Protein AF-A0A453AQN4-F1 (afdb_monomer)

Structure (mmCIF, N/CA/C/O backbone):
data_AF-A0A453AQN4-F1
#
_entry.id   AF-A0A453AQN4-F1
#
loop_
_atom_site.group_PDB
_atom_site.id
_atom_site.type_symbol
_atom_site.label_atom_id
_atom_site.label_alt_id
_atom_site.label_comp_id
_atom_site.label_asym_id
_atom_site.label_entity_id
_atom_site.label_seq_id
_atom_site.pdbx_PDB_ins_code
_atom_site.Cartn_x
_atom_site.Cartn_y
_atom_site.Cartn_z
_atom_site.occupancy
_atom_site.B_iso_or_equiv
_atom_site.auth_seq_id
_atom_site.auth_comp_id
_atom_site.auth_asym_id
_atom_site.auth_atom_id
_atom_site.pdbx_PDB_model_num
ATOM 1 N N . PRO A 1 1 ? -4.950 -13.328 13.034 1.00 40.91 1 PRO A N 1
ATOM 2 C CA . PRO A 1 1 ? -4.575 -12.695 11.749 1.00 40.91 1 PRO A CA 1
ATOM 3 C C . PRO A 1 1 ? -4.312 -11.203 11.972 1.00 40.91 1 PRO A C 1
ATOM 5 O O . PRO A 1 1 ? -5.231 -10.415 12.138 1.00 40.91 1 PRO A O 1
ATOM 8 N N . GLY A 1 2 ? -3.045 -10.850 12.122 1.00 50.06 2 GLY A N 1
ATOM 9 C CA . GLY A 1 2 ? -2.597 -9.492 12.405 1.00 50.06 2 GLY A CA 1
ATOM 10 C C . GLY A 1 2 ? -1.096 -9.418 12.178 1.00 50.06 2 GLY A C 1
ATOM 11 O O . GLY A 1 2 ? -0.461 -10.453 11.948 1.00 50.06 2 GLY A O 1
ATOM 12 N N . PHE A 1 3 ? -0.535 -8.212 12.242 1.00 51.56 3 PHE A N 1
ATOM 13 C CA . PHE A 1 3 ? 0.909 -7.977 12.237 1.00 51.56 3 PHE A CA 1
ATOM 14 C C . PHE A 1 3 ? 1.574 -8.703 13.419 1.00 51.56 3 PHE A C 1
ATOM 16 O O . PHE A 1 3 ? 1.846 -8.117 14.464 1.00 51.56 3 PHE A O 1
ATOM 23 N N . HIS A 1 4 ? 1.843 -10.000 13.282 1.00 53.31 4 HIS A N 1
ATOM 24 C CA . HIS A 1 4 ? 2.679 -10.726 14.224 1.00 53.31 4 HIS A CA 1
ATOM 25 C C . HIS A 1 4 ? 4.127 -10.330 13.957 1.00 53.31 4 HIS A C 1
ATOM 27 O O . HIS A 1 4 ? 4.817 -10.912 13.122 1.00 53.31 4 HIS A O 1
ATOM 33 N N . ILE A 1 5 ? 4.568 -9.302 14.679 1.00 52.00 5 ILE A N 1
ATOM 34 C CA . ILE A 1 5 ? 5.948 -8.828 14.689 1.00 52.00 5 ILE A CA 1
ATOM 35 C C . ILE A 1 5 ? 6.773 -9.870 15.451 1.00 52.00 5 ILE A C 1
ATOM 37 O O . ILE A 1 5 ? 6.971 -9.780 16.663 1.00 52.00 5 ILE A O 1
ATOM 41 N N . LYS A 1 6 ? 7.242 -10.906 14.751 1.00 44.75 6 LYS A N 1
ATOM 42 C CA . LYS A 1 6 ? 8.371 -11.691 15.252 1.00 44.75 6 LYS A CA 1
ATOM 43 C C . LYS A 1 6 ? 9.592 -10.776 15.195 1.00 44.75 6 LYS A C 1
ATOM 45 O O . LYS A 1 6 ? 9.853 -10.170 14.164 1.00 44.75 6 LYS A O 1
ATOM 50 N N . ARG A 1 7 ? 10.291 -10.648 16.327 1.00 46.72 7 ARG A N 1
ATOM 51 C CA . ARG A 1 7 ? 11.553 -9.910 16.507 1.00 46.72 7 ARG A CA 1
ATOM 52 C C . ARG A 1 7 ? 12.621 -10.379 15.503 1.00 46.72 7 ARG A C 1
ATOM 54 O O . ARG A 1 7 ? 13.488 -11.165 15.855 1.00 46.72 7 ARG A O 1
ATOM 61 N N . GLN A 1 8 ? 12.540 -9.900 14.270 1.00 46.16 8 GLN A N 1
ATOM 62 C CA . GLN A 1 8 ? 13.630 -9.755 13.311 1.00 46.16 8 GLN A CA 1
ATOM 63 C C . GLN A 1 8 ? 13.279 -8.528 12.465 1.00 46.16 8 GLN A C 1
ATOM 65 O O . GLN A 1 8 ? 12.541 -8.618 11.495 1.00 46.16 8 GLN A O 1
ATOM 70 N N . GLU A 1 9 ? 13.691 -7.363 12.963 1.00 50.56 9 GLU A N 1
ATOM 71 C CA . GLU A 1 9 ? 13.955 -6.110 12.236 1.00 50.56 9 GLU A CA 1
ATOM 72 C C . GLU A 1 9 ? 13.117 -5.741 10.993 1.00 50.56 9 GLU A C 1
ATOM 74 O O . GLU A 1 9 ? 13.621 -5.152 10.042 1.00 50.56 9 GLU A O 1
ATOM 79 N N . THR A 1 10 ? 11.807 -5.975 10.985 1.00 52.47 10 THR A N 1
ATOM 80 C CA . THR A 1 10 ? 10.937 -5.344 9.985 1.00 52.47 10 THR A CA 1
ATOM 81 C C . THR A 1 10 ? 10.626 -3.918 10.425 1.00 52.47 10 THR A C 1
ATOM 83 O O . THR A 1 10 ? 9.691 -3.684 11.194 1.00 52.47 10 THR A O 1
ATOM 86 N N . LEU A 1 11 ? 11.411 -2.951 9.952 1.00 61.03 11 LEU A N 1
ATOM 87 C CA . LEU A 1 11 ? 11.109 -1.522 10.083 1.00 61.03 11 LEU A CA 1
ATOM 88 C C . LEU A 1 11 ? 9.833 -1.206 9.280 1.00 61.03 11 LEU A C 1
ATOM 90 O O . LEU A 1 11 ? 9.686 -1.668 8.148 1.00 61.03 11 LEU A O 1
ATOM 94 N N . VAL A 1 12 ? 8.868 -0.472 9.858 1.00 60.66 12 VAL A N 1
ATOM 95 C CA . VAL A 1 12 ? 7.832 0.175 9.025 1.00 60.66 12 VAL A CA 1
ATOM 96 C C . VAL A 1 12 ? 8.633 1.209 8.273 1.00 60.66 12 VAL A C 1
ATOM 98 O O . VAL A 1 12 ? 9.262 2.046 8.917 1.00 60.66 12 VAL A O 1
ATOM 101 N N . ARG A 1 13 ? 8.680 1.124 6.951 1.00 72.00 13 ARG A N 1
ATOM 102 C CA . ARG A 1 13 ? 9.405 2.132 6.177 1.00 72.00 13 ARG A CA 1
ATOM 103 C C . ARG A 1 13 ? 8.469 3.277 5.825 1.00 72.00 13 ARG A C 1
ATOM 105 O O . ARG A 1 13 ? 8.845 4.430 5.994 1.00 72.00 13 ARG A O 1
ATOM 112 N N . HIS A 1 14 ? 7.225 2.954 5.470 1.00 86.75 14 HIS A N 1
ATOM 113 C CA . HIS A 1 14 ? 6.250 3.946 5.040 1.00 86.75 14 HIS A CA 1
ATOM 114 C C . HIS A 1 14 ? 4.857 3.623 5.558 1.00 86.75 14 HIS A C 1
ATOM 116 O O . HIS A 1 14 ? 4.475 2.462 5.728 1.00 86.75 14 HIS A O 1
ATOM 122 N N . ALA A 1 15 ? 4.102 4.683 5.802 1.00 89.31 15 ALA A N 1
ATOM 123 C CA . ALA A 1 15 ? 2.706 4.619 6.172 1.00 89.31 15 ALA A CA 1
ATOM 124 C C . ALA A 1 15 ? 1.954 5.756 5.485 1.00 89.31 15 ALA A C 1
ATOM 126 O O . ALA A 1 15 ? 2.530 6.807 5.202 1.00 89.31 15 ALA A O 1
ATOM 127 N N . ALA A 1 16 ? 0.670 5.541 5.239 1.00 92.38 16 ALA A N 1
ATOM 128 C CA . ALA A 1 16 ? -0.236 6.569 4.759 1.00 92.38 16 ALA A CA 1
ATOM 129 C C . ALA A 1 16 ? -1.560 6.462 5.501 1.00 92.38 16 ALA A C 1
ATOM 131 O O . ALA A 1 16 ? -2.043 5.361 5.764 1.00 92.38 16 ALA A O 1
ATOM 132 N N . MET A 1 17 ? -2.140 7.610 5.829 1.00 92.12 17 MET A N 1
ATOM 133 C CA . MET A 1 17 ? -3.411 7.699 6.529 1.00 92.12 17 MET A CA 1
ATOM 134 C C . MET A 1 17 ? -4.417 8.438 5.655 1.00 92.12 17 MET A C 1
ATOM 136 O O . MET A 1 17 ? -4.109 9.493 5.104 1.00 92.12 17 MET A O 1
ATOM 140 N N . LEU A 1 18 ? -5.614 7.879 5.545 1.00 89.94 18 LEU A N 1
ATOM 141 C CA . LEU A 1 18 ? -6.753 8.473 4.868 1.00 89.94 18 LEU A CA 1
ATOM 142 C C . LEU A 1 18 ? -7.853 8.701 5.899 1.00 89.94 18 LEU A C 1
ATOM 144 O O . LEU A 1 18 ? -8.399 7.741 6.441 1.00 89.94 18 LEU A O 1
ATOM 148 N N . CYS A 1 19 ? -8.184 9.961 6.161 1.00 87.94 19 CYS A N 1
ATOM 149 C CA . CYS A 1 19 ? -9.356 10.295 6.959 1.00 87.94 19 CYS A CA 1
ATOM 150 C C . CYS A 1 19 ? -10.601 10.162 6.083 1.00 87.94 19 CYS A C 1
ATOM 152 O O . CYS A 1 19 ? -10.660 10.718 4.985 1.00 87.94 19 CYS A O 1
ATOM 154 N N . THR A 1 20 ? -11.598 9.432 6.567 1.00 78.50 20 THR A N 1
ATOM 155 C CA . THR A 1 20 ? -12.940 9.476 5.982 1.00 78.50 20 THR A CA 1
ATOM 156 C C . THR A 1 20 ? -13.652 10.705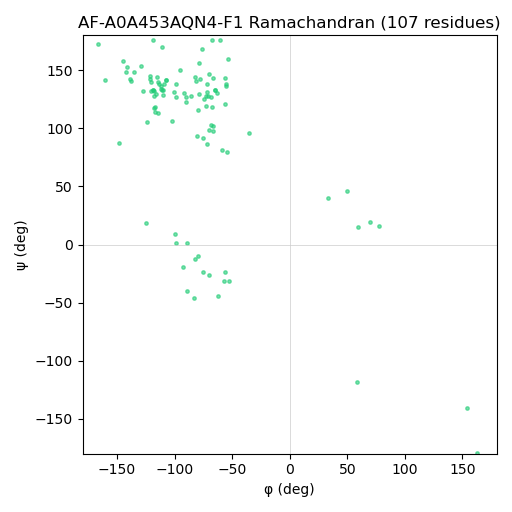 6.533 1.00 78.50 20 THR A C 1
ATOM 158 O O . THR A 1 20 ? -13.449 11.062 7.689 1.00 78.50 20 THR A O 1
ATOM 161 N N . ALA A 1 21 ? -14.427 11.412 5.711 1.00 73.44 21 ALA A N 1
ATOM 162 C CA . ALA A 1 21 ? -15.135 12.596 6.182 1.00 73.44 21 ALA A CA 1
ATOM 163 C C . ALA A 1 21 ? -16.239 12.178 7.169 1.00 73.44 21 ALA A C 1
ATOM 165 O O . ALA A 1 21 ? -17.287 11.686 6.755 1.00 73.44 21 ALA A O 1
ATOM 166 N N . GLY A 1 22 ? -15.990 12.366 8.465 1.00 58.44 22 GLY A N 1
ATOM 167 C CA . GLY A 1 22 ? -16.991 12.316 9.524 1.00 58.44 22 GLY A CA 1
ATOM 168 C C . GLY A 1 22 ? -17.269 13.730 10.031 1.00 58.44 22 GLY A C 1
ATOM 169 O O . GLY A 1 22 ? -16.357 14.551 10.097 1.00 58.44 22 GLY A O 1
ATOM 170 N N . GLY A 1 23 ? -18.530 14.038 10.349 1.00 66.44 23 GLY A N 1
ATOM 171 C CA . GLY A 1 23 ? -18.892 15.290 11.029 1.00 66.44 23 GLY A CA 1
ATOM 172 C C . GLY A 1 23 ? -18.223 15.432 12.406 1.00 66.44 23 GLY A C 1
ATOM 173 O O . GLY A 1 23 ? -17.541 14.510 12.843 1.00 66.44 23 GLY A O 1
ATOM 174 N N . ASP A 1 24 ? -18.436 16.579 13.067 1.00 62.72 24 ASP A N 1
ATOM 175 C CA . ASP A 1 24 ? -17.814 16.993 14.345 1.00 62.72 24 ASP A CA 1
ATOM 176 C C . ASP A 1 24 ? -17.565 15.824 15.330 1.00 62.72 24 ASP A C 1
ATOM 178 O O . ASP A 1 24 ? -18.458 15.405 16.069 1.00 62.72 24 ASP A O 1
ATOM 182 N N . GLY A 1 25 ? -16.335 15.291 15.317 1.00 68.50 25 GLY A N 1
ATOM 183 C CA . GLY A 1 25 ? -15.884 14.132 16.096 1.00 68.50 25 GLY A CA 1
ATOM 184 C C . GLY A 1 25 ? -14.580 13.509 15.562 1.00 68.50 25 GLY A C 1
ATOM 185 O O . GLY A 1 25 ? -14.014 13.983 14.573 1.00 68.50 25 GLY A O 1
ATOM 186 N N . ASP A 1 26 ? -14.109 12.431 16.210 1.00 74.44 26 ASP A N 1
ATOM 187 C CA . ASP A 1 26 ? -13.004 11.596 15.709 1.00 74.44 26 ASP A CA 1
ATOM 188 C C . ASP A 1 26 ? -13.456 10.887 14.426 1.00 74.44 26 ASP A C 1
ATOM 190 O O . ASP A 1 26 ? -14.155 9.872 14.447 1.00 74.44 26 ASP A O 1
ATOM 194 N N . SER A 1 27 ? -13.082 11.462 13.286 1.00 85.88 27 SER A N 1
ATOM 195 C CA . SER A 1 27 ? -13.370 10.889 11.976 1.00 85.88 27 SER A CA 1
ATOM 196 C C . SER A 1 27 ? -12.675 9.531 11.823 1.00 85.88 27 SER A C 1
ATOM 198 O O . SER A 1 27 ? -11.462 9.449 12.052 1.00 85.88 27 SER A O 1
ATOM 200 N N . PRO A 1 28 ? -13.386 8.469 11.395 1.00 90.50 28 PRO A N 1
ATOM 201 C CA . PRO A 1 28 ? -12.747 7.198 11.112 1.00 90.50 28 PRO A CA 1
ATOM 202 C C . PRO A 1 28 ? -11.634 7.368 10.080 1.00 90.50 28 PRO A C 1
ATOM 204 O O . PRO A 1 28 ? -11.743 8.147 9.127 1.00 90.50 28 PRO A O 1
ATOM 207 N N . PHE A 1 29 ? -10.557 6.618 10.256 1.00 90.94 29 PHE A N 1
ATOM 208 C CA . PHE A 1 29 ? -9.403 6.658 9.383 1.00 90.94 29 PHE A CA 1
ATOM 209 C C . PHE A 1 29 ? -9.008 5.263 8.920 1.00 90.94 29 PHE A C 1
ATOM 211 O O . PHE A 1 29 ? -9.222 4.241 9.576 1.00 90.94 29 PHE A O 1
ATOM 218 N N . LYS A 1 30 ? -8.379 5.250 7.756 1.00 93.44 30 LYS A N 1
ATOM 219 C CA . LYS A 1 30 ? -7.748 4.095 7.143 1.00 93.44 30 LYS A CA 1
ATOM 220 C C . LYS A 1 30 ? -6.240 4.299 7.192 1.00 93.44 30 LYS A C 1
ATOM 222 O O . LYS A 1 30 ? -5.756 5.350 6.783 1.00 93.44 30 LYS A O 1
ATOM 227 N N . LEU A 1 31 ? -5.498 3.322 7.701 1.00 93.75 31 LEU A N 1
ATOM 228 C CA . LEU A 1 31 ? -4.037 3.363 7.793 1.00 93.75 31 LEU A CA 1
ATOM 229 C C . LEU A 1 31 ? -3.442 2.245 6.939 1.00 93.75 31 LEU A C 1
ATOM 231 O O . LEU A 1 31 ? -3.664 1.069 7.211 1.00 93.75 31 LEU A O 1
ATOM 235 N N . VAL A 1 32 ? -2.654 2.605 5.932 1.00 94.38 32 VAL A N 1
ATOM 236 C CA . VAL A 1 32 ? -1.879 1.654 5.130 1.00 94.38 32 VAL A CA 1
ATOM 237 C C . VAL A 1 32 ? -0.451 1.625 5.644 1.00 94.38 32 VAL A C 1
ATOM 239 O O . VAL A 1 32 ? 0.195 2.667 5.743 1.00 94.38 32 VAL A O 1
ATOM 242 N N . LEU A 1 33 ? 0.048 0.430 5.958 1.00 92.19 33 LEU A N 1
ATOM 243 C CA . LEU A 1 33 ? 1.438 0.201 6.343 1.00 92.19 33 LEU A CA 1
ATOM 244 C C . LEU A 1 33 ? 2.180 -0.561 5.254 1.00 92.19 33 LEU A C 1
ATOM 246 O O . LEU A 1 33 ? 1.705 -1.606 4.813 1.00 92.19 33 LEU A O 1
ATOM 250 N N . LEU A 1 34 ? 3.378 -0.086 4.913 1.00 91.25 34 LEU A N 1
ATOM 251 C CA . LEU A 1 34 ? 4.296 -0.746 3.992 1.00 91.25 34 LEU A CA 1
ATOM 252 C C . LEU A 1 34 ? 5.514 -1.317 4.725 1.00 91.25 34 LEU A C 1
ATOM 254 O O . LEU A 1 34 ? 6.102 -0.696 5.621 1.00 91.25 34 LEU A O 1
ATOM 258 N N . ARG A 1 35 ? 5.904 -2.526 4.320 1.00 84.88 35 ARG A N 1
ATOM 259 C CA . ARG A 1 35 ? 7.064 -3.265 4.829 1.00 84.88 35 ARG A CA 1
ATOM 260 C C . ARG A 1 35 ? 7.845 -3.861 3.673 1.00 84.88 35 ARG A C 1
ATOM 262 O O . ARG A 1 35 ? 7.249 -4.328 2.706 1.00 84.88 35 ARG A O 1
ATOM 269 N N . TYR A 1 36 ? 9.154 -3.979 3.846 1.00 84.56 36 TYR A N 1
ATOM 270 C CA . TYR A 1 36 ? 9.914 -4.927 3.044 1.00 84.56 36 TYR A CA 1
ATOM 271 C C . TYR A 1 36 ? 9.596 -6.354 3.478 1.00 84.56 36 TYR A C 1
ATOM 273 O O . TYR A 1 36 ? 9.483 -6.657 4.669 1.00 84.56 36 TYR A O 1
ATOM 281 N N . SER A 1 37 ? 9.451 -7.221 2.490 1.00 80.31 37 SER A N 1
ATOM 282 C CA . SER A 1 37 ? 9.450 -8.664 2.648 1.00 80.31 37 SER A CA 1
ATOM 283 C C . SER A 1 37 ? 10.716 -9.235 2.008 1.00 80.31 37 SER A C 1
ATOM 285 O O . SER A 1 37 ? 11.433 -8.538 1.296 1.00 80.31 37 SER A O 1
ATOM 287 N N . HIS A 1 38 ? 10.989 -10.518 2.244 1.00 77.88 38 HIS A N 1
ATOM 288 C CA . HIS A 1 38 ? 12.137 -11.211 1.652 1.00 77.88 38 HIS A CA 1
ATOM 289 C C . HIS A 1 38 ? 12.217 -11.090 0.117 1.00 77.88 38 HIS A C 1
ATOM 291 O O . HIS A 1 38 ? 13.318 -11.061 -0.418 1.00 77.88 38 HIS A O 1
ATOM 297 N N . ASN A 1 39 ? 11.072 -10.991 -0.571 1.00 84.00 39 ASN A N 1
ATOM 298 C CA . ASN A 1 39 ? 10.987 -11.004 -2.035 1.00 84.00 39 ASN A CA 1
ATOM 299 C C . ASN A 1 39 ? 10.253 -9.780 -2.616 1.00 84.00 39 ASN A C 1
ATOM 301 O O . ASN A 1 39 ? 9.766 -9.850 -3.744 1.00 84.00 39 ASN A O 1
ATOM 305 N N . GLY A 1 40 ? 10.109 -8.682 -1.868 1.00 89.56 40 GLY A N 1
ATOM 306 C CA . GLY A 1 40 ? 9.448 -7.478 -2.375 1.00 89.56 40 GLY A CA 1
ATOM 307 C C . GLY A 1 40 ? 8.822 -6.616 -1.288 1.00 89.56 40 GLY A C 1
ATOM 308 O O . GLY A 1 40 ? 9.387 -6.451 -0.208 1.00 89.56 40 GLY A O 1
ATOM 309 N N . ILE A 1 41 ? 7.639 -6.069 -1.562 1.00 91.12 41 ILE A N 1
ATOM 310 C CA . ILE A 1 41 ? 6.969 -5.106 -0.683 1.00 91.12 41 ILE A CA 1
ATOM 311 C C . ILE A 1 41 ? 5.609 -5.650 -0.266 1.00 91.12 41 ILE A C 1
ATOM 313 O O . ILE A 1 41 ? 4.821 -6.093 -1.099 1.00 91.12 41 ILE A O 1
ATOM 317 N N . LEU A 1 42 ? 5.332 -5.574 1.032 1.00 92.06 42 LEU A N 1
ATOM 318 C CA . LEU A 1 42 ? 4.083 -5.994 1.643 1.00 92.06 42 LEU A CA 1
ATOM 319 C C . LEU A 1 42 ? 3.312 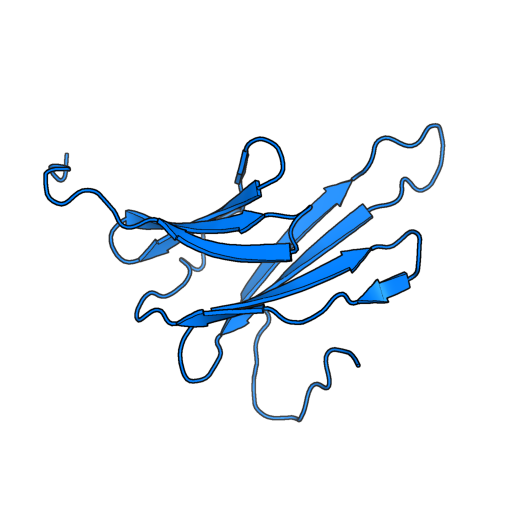-4.780 2.158 1.00 92.06 42 LEU A C 1
ATOM 321 O O . LEU A 1 42 ? 3.886 -3.897 2.798 1.00 92.06 42 LEU A O 1
ATOM 325 N N . ALA A 1 43 ? 2.008 -4.774 1.907 1.00 93.00 43 ALA A N 1
ATOM 326 C CA . ALA A 1 43 ? 1.070 -3.775 2.383 1.00 93.00 43 ALA A CA 1
ATOM 327 C C . ALA A 1 43 ? -0.033 -4.418 3.225 1.00 93.00 43 ALA A C 1
ATOM 329 O O . ALA A 1 43 ? -0.493 -5.522 2.931 1.00 93.00 43 ALA A O 1
ATOM 330 N N . CYS A 1 44 ? -0.485 -3.697 4.245 1.00 92.19 44 CYS A N 1
ATOM 331 C CA . CYS A 1 44 ? -1.677 -4.042 5.010 1.00 92.19 44 CYS A CA 1
ATOM 332 C C . CYS A 1 44 ? -2.483 -2.782 5.296 1.00 92.19 44 CYS A C 1
ATOM 334 O O . CYS A 1 44 ? -1.909 -1.743 5.635 1.00 92.19 44 CYS A O 1
ATOM 336 N N . LEU A 1 45 ? -3.803 -2.914 5.249 1.00 94.50 45 LEU A N 1
ATOM 337 C CA . LEU A 1 45 ? -4.738 -1.865 5.625 1.00 94.50 45 LEU A CA 1
ATOM 338 C C . LEU A 1 45 ? -5.254 -2.094 7.049 1.00 94.50 45 LEU 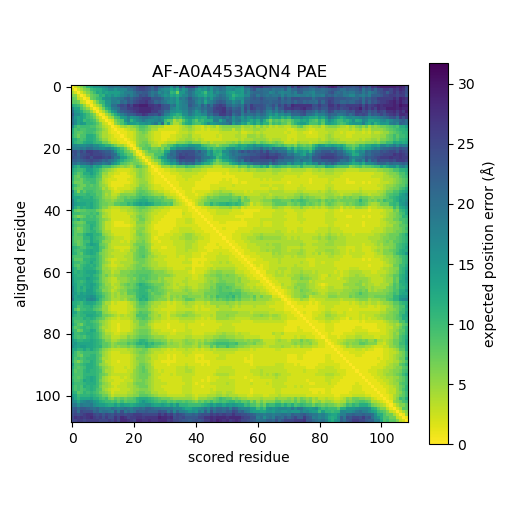A C 1
ATOM 340 O O . LEU A 1 45 ? -5.584 -3.217 7.414 1.00 94.50 45 LEU A O 1
ATOM 344 N N . TYR A 1 46 ? -5.357 -1.030 7.828 1.00 93.75 46 TYR A N 1
ATOM 345 C CA . TYR A 1 46 ? -6.117 -0.963 9.069 1.00 93.75 46 TYR A CA 1
ATOM 346 C C . TYR A 1 46 ? -7.284 -0.004 8.894 1.00 93.75 46 TYR A C 1
ATOM 348 O O . TYR A 1 46 ? -7.112 1.074 8.323 1.00 93.75 46 TYR A O 1
ATOM 356 N N . GLU A 1 47 ? -8.446 -0.375 9.414 1.00 92.62 47 GLU A N 1
ATOM 357 C CA . GLU A 1 47 ? -9.643 0.463 9.401 1.00 92.62 47 GLU A CA 1
ATOM 358 C C . GLU A 1 47 ? -10.050 0.764 10.843 1.00 92.62 47 GLU A C 1
ATOM 360 O O . GLU A 1 47 ? -10.348 -0.146 11.616 1.00 92.62 47 GLU A O 1
ATOM 365 N N . SER A 1 48 ? -10.040 2.043 11.229 1.00 92.12 48 SER A N 1
ATOM 366 C CA . SER A 1 48 ? -10.271 2.439 12.622 1.00 92.12 48 SER A CA 1
ATOM 367 C C . SER A 1 48 ? -11.710 2.224 13.077 1.00 92.12 48 SER A C 1
ATOM 369 O O . SER A 1 48 ? -11.938 2.052 14.267 1.00 92.12 48 SER A O 1
ATOM 371 N N . GLU A 1 49 ? -12.665 2.239 12.145 1.00 91.38 49 GLU A N 1
ATOM 372 C CA . GLU A 1 49 ? -14.088 2.032 12.428 1.00 91.38 49 GLU A CA 1
ATOM 373 C C . GLU A 1 49 ? -14.351 0.636 13.003 1.00 91.38 49 GLU A C 1
ATOM 375 O O . GLU A 1 49 ? -15.057 0.489 13.996 1.00 91.38 49 GLU A O 1
ATOM 380 N N . SER A 1 50 ? -13.740 -0.392 12.409 1.00 92.12 50 SER A N 1
ATOM 381 C CA . SER A 1 50 ? -13.853 -1.776 12.874 1.00 92.12 50 SER A CA 1
ATOM 382 C C . SER A 1 50 ? -12.734 -2.183 13.836 1.00 92.12 50 SER A C 1
ATOM 384 O O . SER A 1 50 ? -12.865 -3.179 14.546 1.00 92.12 50 SER A O 1
ATOM 386 N N . GLY A 1 51 ? -11.619 -1.448 13.850 1.00 91.38 51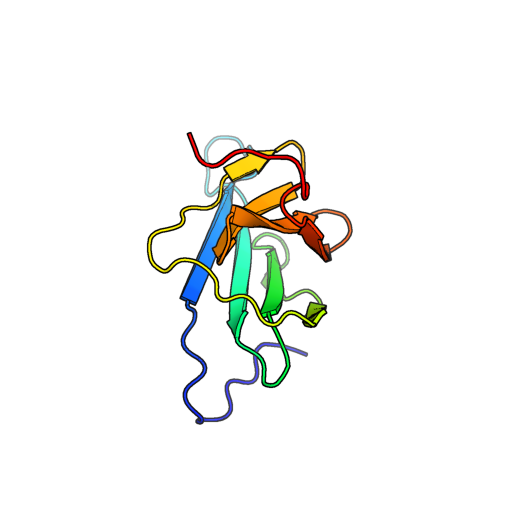 GLY A N 1
ATOM 387 C CA . GLY A 1 51 ? -10.422 -1.800 14.611 1.00 91.38 51 GLY A CA 1
ATOM 388 C C . GLY A 1 51 ? -9.684 -3.025 14.059 1.00 91.38 51 GLY A C 1
ATOM 389 O O . GLY A 1 51 ? -8.910 -3.658 14.782 1.00 91.38 51 GLY A O 1
ATOM 390 N N . VAL A 1 52 ? -9.925 -3.396 12.797 1.00 91.56 52 VAL A N 1
ATOM 391 C CA . VAL A 1 52 ? -9.408 -4.632 12.196 1.00 91.56 52 VAL A CA 1
ATOM 392 C C . VAL A 1 52 ? -8.300 -4.336 11.187 1.00 91.56 52 VAL A C 1
ATOM 394 O O . VAL A 1 52 ? -8.348 -3.376 10.418 1.00 91.56 52 VAL A O 1
ATOM 397 N N . TRP A 1 53 ? -7.291 -5.209 11.184 1.00 92.75 53 TRP A N 1
ATOM 398 C CA . TRP A 1 53 ? -6.307 -5.291 10.110 1.00 92.75 53 TRP A CA 1
ATOM 399 C C . TRP A 1 53 ? -6.835 -6.184 8.990 1.00 92.75 53 TRP A C 1
ATOM 401 O O . T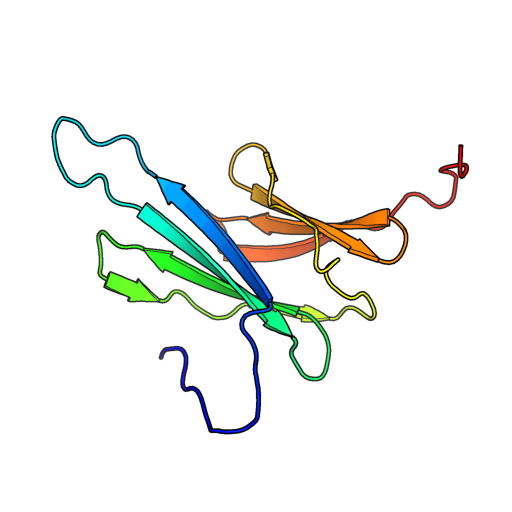RP A 1 53 ? -7.204 -7.335 9.228 1.00 92.75 53 TRP A O 1
ATOM 411 N N . GLY A 1 54 ? -6.819 -5.663 7.768 1.00 88.38 54 GLY A N 1
ATOM 412 C CA . GLY A 1 54 ? -7.031 -6.430 6.551 1.00 88.38 54 GLY A CA 1
ATOM 413 C C . GLY A 1 54 ? -5.899 -7.421 6.282 1.00 88.38 54 GLY A C 1
ATOM 414 O O . GLY A 1 54 ? -4.883 -7.478 6.985 1.00 88.38 54 GLY A O 1
ATOM 415 N N . ASN A 1 55 ? -6.077 -8.213 5.228 1.00 91.00 55 ASN A N 1
ATOM 416 C CA . ASN A 1 55 ? -5.068 -9.177 4.815 1.00 91.00 55 ASN A CA 1
ATOM 417 C C . ASN A 1 55 ? -3.805 -8.471 4.316 1.00 91.00 55 ASN A C 1
ATOM 419 O O . ASN A 1 55 ? -3.860 -7.440 3.646 1.00 91.00 55 ASN A O 1
ATOM 423 N N . ALA A 1 56 ? -2.662 -9.075 4.624 1.00 90.00 56 ALA A N 1
ATOM 424 C CA . ALA A 1 56 ? -1.396 -8.668 4.049 1.00 90.00 56 ALA A CA 1
ATOM 425 C C . ALA A 1 56 ? -1.343 -9.064 2.574 1.00 90.00 56 ALA A C 1
ATOM 427 O O . ALA A 1 56 ? -1.517 -10.239 2.242 1.00 90.00 56 ALA A O 1
ATOM 428 N N . VAL A 1 57 ? -1.037 -8.106 1.708 1.00 93.69 57 VAL A N 1
ATOM 429 C CA . VAL A 1 57 ? -0.778 -8.352 0.289 1.00 93.69 57 VAL A CA 1
ATOM 430 C C . VAL A 1 57 ? 0.664 -8.026 -0.042 1.00 93.69 57 VAL A C 1
ATOM 432 O O . VAL A 1 57 ? 1.224 -7.059 0.465 1.00 93.69 57 VAL A O 1
ATOM 435 N N . ASN A 1 58 ? 1.284 -8.857 -0.871 1.00 92.56 58 ASN A N 1
ATOM 436 C CA . ASN A 1 58 ? 2.685 -8.730 -1.249 1.00 92.56 58 ASN A CA 1
ATOM 437 C C . ASN A 1 58 ? 2.792 -8.574 -2.762 1.00 92.56 58 ASN A C 1
ATOM 439 O O . ASN A 1 58 ? 2.112 -9.285 -3.500 1.00 92.56 58 ASN A O 1
ATOM 443 N N . THR A 1 59 ? 3.690 -7.705 -3.210 1.00 94.31 59 THR A N 1
ATOM 444 C CA . THR A 1 59 ? 4.116 -7.641 -4.605 1.00 94.31 59 THR A CA 1
ATOM 445 C C . THR A 1 59 ? 5.591 -7.994 -4.681 1.00 94.31 59 THR A C 1
ATOM 447 O O . THR A 1 59 ? 6.409 -7.442 -3.942 1.00 94.31 59 THR A O 1
ATOM 450 N N . ALA A 1 60 ? 5.933 -8.923 -5.571 1.00 92.44 60 ALA A N 1
ATOM 451 C CA . ALA A 1 60 ? 7.327 -9.228 -5.848 1.00 92.44 60 ALA A CA 1
ATOM 452 C C . ALA A 1 60 ? 7.934 -8.082 -6.658 1.00 92.44 60 ALA A C 1
ATOM 454 O O . ALA A 1 60 ? 7.363 -7.666 -7.665 1.00 92.44 60 ALA A O 1
ATOM 455 N N . THR A 1 61 ? 9.059 -7.546 -6.199 1.00 89.06 61 THR A N 1
ATOM 456 C CA . THR A 1 61 ? 9.737 -6.435 -6.870 1.00 89.06 61 THR A CA 1
ATOM 457 C C . THR A 1 61 ? 11.193 -6.357 -6.420 1.00 89.06 61 THR A C 1
ATOM 459 O O . THR A 1 61 ? 11.459 -6.591 -5.239 1.00 89.06 61 THR A O 1
ATOM 462 N N . PRO A 1 62 ? 12.134 -6.039 -7.327 1.00 86.31 62 PRO A N 1
ATOM 463 C CA . PRO A 1 62 ? 13.509 -5.731 -6.953 1.00 86.31 62 PRO A CA 1
ATOM 464 C C . PRO A 1 62 ? 13.675 -4.292 -6.434 1.00 86.31 62 PRO A C 1
ATOM 466 O O . PRO A 1 62 ? 14.753 -3.953 -5.962 1.00 86.31 62 PRO A O 1
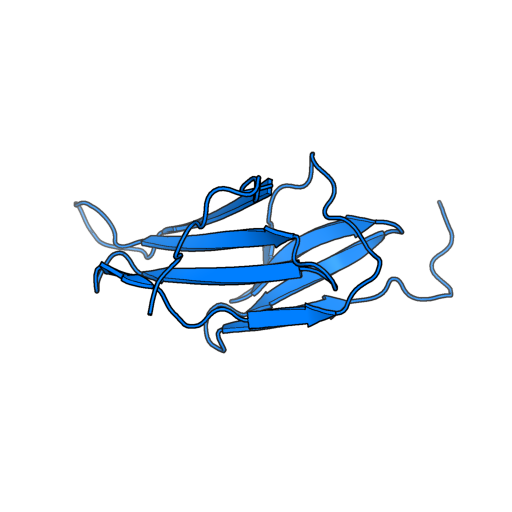ATOM 469 N N . HIS A 1 63 ? 12.649 -3.443 -6.562 1.00 86.06 63 HIS A N 1
ATOM 470 C CA . HIS A 1 63 ? 12.729 -2.016 -6.244 1.00 86.06 63 HIS A CA 1
ATOM 471 C C . HIS A 1 63 ? 12.560 -1.743 -4.750 1.00 86.06 63 HIS A C 1
ATOM 473 O O . HIS A 1 63 ? 11.713 -2.358 -4.093 1.00 86.06 63 HIS A O 1
ATOM 479 N N . GLU A 1 64 ? 13.282 -0.744 -4.243 1.00 85.31 64 GLU A N 1
ATOM 480 C CA . GLU A 1 64 ? 13.075 -0.209 -2.903 1.00 85.31 64 GLU A CA 1
ATOM 481 C C . GLU A 1 64 ? 12.154 1.020 -2.930 1.00 85.31 64 GLU A C 1
ATOM 483 O O . GLU A 1 64 ? 12.078 1.765 -3.910 1.00 85.31 64 GLU A O 1
ATOM 488 N N . ILE A 1 65 ? 11.408 1.223 -1.843 1.00 84.12 65 ILE A N 1
ATOM 489 C CA . ILE A 1 65 ? 10.646 2.450 -1.626 1.00 84.12 65 ILE A CA 1
ATOM 490 C C . ILE A 1 65 ? 11.628 3.550 -1.248 1.00 84.12 65 ILE A C 1
ATOM 492 O O . ILE A 1 65 ? 12.357 3.422 -0.260 1.00 84.12 65 ILE A O 1
ATOM 496 N N . ASP A 1 66 ? 11.586 4.654 -1.993 1.00 82.06 66 ASP A N 1
ATOM 497 C CA . ASP A 1 66 ? 12.407 5.824 -1.712 1.00 82.06 66 ASP A CA 1
ATOM 498 C C . ASP A 1 66 ? 12.136 6.302 -0.266 1.00 82.06 66 ASP A C 1
ATOM 500 O O . ASP A 1 66 ? 10.985 6.616 0.074 1.00 82.06 66 ASP A O 1
ATOM 504 N N . PRO A 1 67 ? 13.160 6.359 0.611 1.00 77.62 67 PRO A N 1
ATOM 505 C CA . PRO A 1 67 ? 12.997 6.743 2.012 1.00 77.62 67 PRO A CA 1
ATOM 506 C C . PRO A 1 67 ? 12.340 8.111 2.215 1.00 77.62 67 PRO A C 1
ATOM 508 O O . PRO A 1 67 ? 11.759 8.353 3.270 1.00 77.62 67 PRO A O 1
ATOM 511 N N . LEU A 1 68 ? 12.426 8.998 1.221 1.00 81.31 68 LEU A N 1
ATOM 512 C CA . LEU A 1 68 ? 11.853 10.342 1.250 1.00 81.31 68 LEU A CA 1
ATOM 513 C C . LEU A 1 68 ? 10.511 10.434 0.508 1.00 81.31 68 LEU A C 1
ATOM 515 O O . LEU A 1 68 ? 9.932 11.519 0.426 1.00 81.31 68 LEU A O 1
ATOM 519 N N . SER A 1 69 ? 10.002 9.332 -0.051 1.00 83.50 69 SER A N 1
ATOM 520 C CA . SER A 1 69 ? 8.718 9.348 -0.750 1.00 83.50 69 SER A CA 1
ATOM 521 C C . SER A 1 69 ? 7.561 9.474 0.234 1.00 83.50 69 SER A C 1
ATOM 523 O O . SER A 1 69 ? 7.284 8.573 1.024 1.00 83.50 69 SER A O 1
ATOM 525 N N . HIS A 1 70 ? 6.794 10.550 0.091 1.00 85.75 70 HIS A N 1
ATOM 526 C CA . HIS A 1 70 ? 5.435 10.618 0.619 1.00 85.75 70 HIS A CA 1
ATOM 527 C C . HIS A 1 70 ? 4.467 9.860 -0.296 1.00 85.75 70 HIS A C 1
ATOM 529 O O . HIS A 1 70 ? 4.739 9.678 -1.486 1.00 85.75 70 HIS A O 1
ATOM 535 N N . SER A 1 71 ? 3.339 9.420 0.259 1.00 92.00 71 SER A N 1
ATOM 536 C CA . SER A 1 71 ? 2.246 8.857 -0.532 1.00 92.00 71 SER A CA 1
ATOM 537 C C . SER A 1 71 ? 1.435 9.958 -1.208 1.00 92.00 71 SER A C 1
ATOM 539 O O . SER A 1 71 ? 1.127 10.970 -0.576 1.00 92.00 71 SER A O 1
ATOM 541 N N . VAL A 1 72 ? 0.988 9.712 -2.434 1.00 93.44 72 VAL A N 1
ATOM 542 C CA . VAL A 1 72 ? -0.021 10.523 -3.124 1.00 93.44 72 VAL A CA 1
ATOM 543 C C . VAL A 1 72 ? -1.291 9.698 -3.274 1.00 93.44 72 VAL A C 1
ATOM 545 O O . VAL A 1 72 ? -1.222 8.542 -3.678 1.00 93.44 72 VAL A O 1
ATOM 548 N N . LEU A 1 73 ? -2.446 10.280 -2.960 1.00 94.06 73 LEU A N 1
ATOM 549 C CA . LEU A 1 73 ? -3.737 9.642 -3.197 1.00 94.06 73 LEU A CA 1
ATOM 550 C C . LEU A 1 73 ? -4.251 10.013 -4.594 1.00 94.06 73 LEU A C 1
ATOM 552 O O . LEU A 1 73 ? -4.421 11.194 -4.897 1.00 94.06 73 LEU A O 1
ATOM 556 N N . ILE A 1 74 ? -4.508 9.010 -5.431 1.00 92.31 74 ILE A N 1
ATOM 557 C CA . ILE A 1 74 ? -5.084 9.155 -6.771 1.00 92.31 74 ILE A CA 1
ATOM 558 C C . ILE A 1 74 ? -6.344 8.290 -6.833 1.00 92.31 74 ILE A C 1
ATOM 560 O O . ILE A 1 74 ? -6.270 7.062 -6.890 1.00 92.31 74 ILE A O 1
ATOM 564 N N . GLY A 1 75 ? -7.518 8.925 -6.791 1.00 91.12 75 GLY A N 1
ATOM 565 C CA . GLY A 1 75 ? -8.781 8.203 -6.617 1.00 91.12 75 GLY A CA 1
ATOM 566 C C . GLY A 1 75 ? -8.765 7.402 -5.312 1.00 91.12 75 GLY A C 1
ATOM 567 O O . GLY A 1 75 ? -8.585 7.982 -4.245 1.00 91.12 75 GLY A O 1
ATOM 568 N N . ASN A 1 76 ? -8.887 6.075 -5.414 1.00 92.00 76 ASN A N 1
ATOM 569 C CA . ASN A 1 76 ? -8.871 5.155 -4.268 1.00 92.00 76 ASN A CA 1
ATOM 570 C C . ASN A 1 76 ? -7.512 4.466 -4.051 1.00 92.00 76 ASN A C 1
ATOM 572 O O . ASN A 1 76 ? -7.405 3.543 -3.238 1.00 92.00 76 ASN A O 1
ATOM 576 N N . ALA A 1 77 ? -6.477 4.893 -4.775 1.00 95.19 77 ALA A N 1
ATOM 577 C CA . ALA A 1 77 ? -5.155 4.292 -4.727 1.00 95.19 77 ALA A CA 1
ATOM 578 C C . ALA A 1 77 ? -4.127 5.225 -4.081 1.00 95.19 77 ALA A C 1
ATOM 580 O O . ALA A 1 77 ? -4.035 6.406 -4.417 1.00 95.19 77 ALA A O 1
ATOM 581 N N . LEU A 1 78 ? -3.334 4.679 -3.163 1.00 95.69 78 LEU A N 1
ATOM 582 C CA . LEU A 1 78 ? -2.156 5.341 -2.620 1.00 95.69 78 LEU A CA 1
ATOM 583 C C . LEU A 1 78 ? -0.935 4.952 -3.447 1.00 95.69 78 LEU A C 1
ATOM 585 O O . LEU A 1 78 ? -0.686 3.771 -3.685 1.00 95.69 78 LEU A O 1
ATOM 589 N N . CYS A 1 79 ? -0.169 5.953 -3.856 1.00 94.75 79 CYS A N 1
ATOM 590 C CA . CYS A 1 79 ? 0.986 5.803 -4.723 1.00 94.75 79 CYS A CA 1
ATOM 591 C C . CYS A 1 79 ? 2.254 6.278 -4.012 1.00 94.75 79 CYS A C 1
ATOM 593 O O . CYS A 1 79 ? 2.275 7.382 -3.469 1.00 94.75 79 CYS A O 1
ATOM 595 N N . TRP A 1 80 ? 3.324 5.489 -4.071 1.00 94.00 80 TRP A N 1
ATOM 596 C CA . TRP A 1 80 ? 4.658 5.865 -3.595 1.00 94.00 80 TRP A CA 1
ATOM 597 C C . TRP A 1 80 ? 5.654 5.782 -4.738 1.00 94.00 80 TRP A C 1
ATOM 599 O O . TRP A 1 80 ? 5.598 4.864 -5.559 1.00 94.00 80 TRP A O 1
ATOM 609 N N . ARG A 1 81 ? 6.602 6.717 -4.774 1.00 90.88 81 ARG A N 1
ATOM 610 C CA . ARG A 1 81 ? 7.750 6.600 -5.664 1.00 90.88 81 ARG A CA 1
ATOM 611 C C . ARG A 1 81 ? 8.666 5.502 -5.138 1.00 90.88 81 ARG A C 1
ATOM 613 O O . ARG A 1 81 ? 9.021 5.490 -3.959 1.00 90.88 81 ARG A O 1
ATOM 620 N N . ILE A 1 82 ? 9.056 4.609 -6.033 1.00 90.00 82 ILE A N 1
ATOM 621 C CA . ILE A 1 82 ? 10.072 3.591 -5.774 1.00 90.00 82 ILE A CA 1
ATOM 622 C C . ILE A 1 82 ? 11.243 3.802 -6.741 1.00 90.00 82 ILE A C 1
ATOM 624 O O . ILE A 1 82 ? 11.210 4.707 -7.587 1.00 90.00 82 ILE A O 1
ATOM 628 N N . ASP A 1 83 ? 12.301 3.015 -6.585 1.00 86.38 83 ASP A N 1
ATOM 629 C CA . ASP A 1 83 ? 13.518 3.157 -7.379 1.00 86.38 83 ASP A CA 1
ATOM 630 C C . ASP A 1 83 ? 13.285 3.149 -8.897 1.00 86.38 83 ASP A C 1
ATOM 632 O O . ASP A 1 83 ? 12.258 2.724 -9.429 1.00 86.38 83 ASP A O 1
ATOM 636 N N . HIS A 1 84 ? 14.27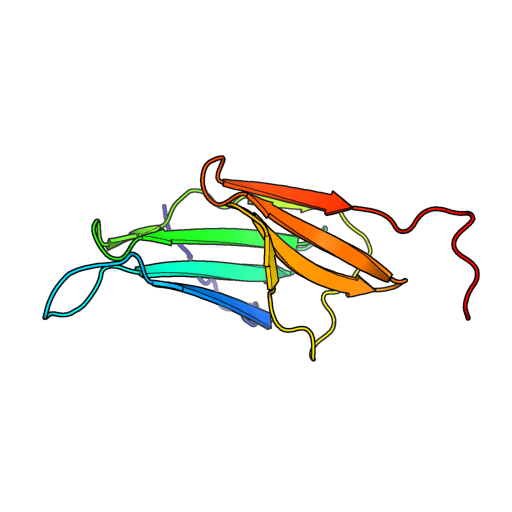0 3.686 -9.622 1.00 84.44 84 HIS A N 1
ATOM 637 C CA . HIS A 1 84 ? 14.280 3.751 -11.088 1.00 84.44 84 HIS A CA 1
ATOM 638 C C . HIS A 1 84 ? 13.100 4.515 -11.722 1.00 84.44 84 HIS A C 1
ATOM 640 O O . HIS A 1 84 ? 12.907 4.468 -12.941 1.00 84.44 84 HIS A O 1
ATOM 646 N N . GLY A 1 85 ? 12.370 5.295 -10.918 1.00 84.81 85 GLY A N 1
ATOM 647 C CA . GLY A 1 85 ? 11.227 6.092 -11.354 1.00 84.81 85 GLY A CA 1
ATOM 648 C C . GLY A 1 85 ? 9.954 5.274 -11.560 1.00 84.81 85 GLY A C 1
ATOM 649 O O . GLY A 1 85 ? 9.041 5.762 -12.225 1.00 84.81 85 GLY A O 1
ATOM 650 N N . ALA A 1 86 ? 9.904 4.051 -11.027 1.00 91.38 86 ALA A N 1
ATOM 651 C CA . ALA A 1 86 ? 8.678 3.276 -10.939 1.00 91.38 86 ALA A CA 1
ATOM 652 C C . ALA A 1 86 ? 7.787 3.797 -9.794 1.00 91.38 86 ALA A C 1
ATOM 654 O O . ALA A 1 86 ? 8.192 4.616 -8.959 1.00 91.38 86 ALA A O 1
ATOM 655 N N . VAL A 1 87 ? 6.544 3.325 -9.765 1.00 93.94 87 VAL A N 1
ATOM 656 C CA . VAL A 1 87 ? 5.547 3.697 -8.757 1.00 93.94 87 VAL A CA 1
ATOM 657 C C . VAL A 1 87 ? 4.962 2.437 -8.139 1.00 93.94 87 VAL A C 1
ATOM 659 O O . VAL A 1 87 ? 4.550 1.523 -8.845 1.00 93.94 87 VAL A O 1
ATOM 662 N N . LEU A 1 88 ? 4.901 2.393 -6.813 1.00 95.19 88 LEU A N 1
ATOM 663 C CA . LEU A 1 88 ? 4.140 1.390 -6.082 1.00 95.19 88 LEU A CA 1
ATOM 664 C C . LEU A 1 88 ? 2.731 1.921 -5.853 1.00 95.19 88 LEU A C 1
ATOM 666 O O . LEU A 1 88 ? 2.573 3.003 -5.294 1.00 95.19 88 LEU A O 1
ATOM 670 N N . GLU A 1 89 ? 1.723 1.154 -6.243 1.00 96.50 89 GLU A N 1
ATOM 671 C CA . GLU A 1 89 ? 0.320 1.514 -6.083 1.00 96.50 89 GLU A CA 1
ATOM 672 C C . GLU A 1 89 ? -0.386 0.502 -5.175 1.00 96.50 89 GLU A C 1
ATOM 674 O O . GLU A 1 89 ? -0.325 -0.708 -5.411 1.00 96.50 89 GLU A O 1
ATOM 679 N N . PHE A 1 90 ? -1.071 1.008 -4.149 1.00 96.50 90 PHE A N 1
ATOM 680 C CA . PHE A 1 90 ? -1.963 0.245 -3.285 1.00 96.50 90 PHE A CA 1
ATOM 681 C C . PHE A 1 90 ? -3.405 0.726 -3.456 1.00 96.50 90 PHE A C 1
ATOM 683 O O . PHE A 1 90 ? -3.741 1.843 -3.061 1.00 96.50 90 PHE A O 1
ATOM 690 N N . ASP A 1 91 ? -4.261 -0.129 -4.007 1.00 95.88 91 ASP A N 1
ATOM 691 C CA . ASP A 1 91 ? -5.702 0.107 -4.117 1.00 95.88 91 ASP A CA 1
ATOM 692 C C . ASP A 1 91 ? -6.368 -0.195 -2.769 1.00 95.88 91 ASP A C 1
ATOM 694 O O . ASP A 1 91 ? -6.340 -1.333 -2.292 1.00 95.88 91 ASP A O 1
ATOM 698 N N . THR A 1 92 ? -6.950 0.826 -2.140 1.00 92.81 92 THR A N 1
ATOM 699 C CA . THR A 1 92 ? -7.530 0.705 -0.795 1.00 92.81 92 THR A CA 1
ATOM 700 C C . THR A 1 92 ? -8.870 -0.029 -0.764 1.00 92.81 92 THR A C 1
ATOM 702 O O . THR A 1 92 ? -9.210 -0.591 0.276 1.00 92.81 92 THR A O 1
ATOM 705 N N . GLU A 1 93 ? -9.614 -0.071 -1.873 1.00 91.81 93 GLU A N 1
ATOM 706 C CA . GLU A 1 93 ? -10.893 -0.787 -1.962 1.00 91.81 93 GLU A CA 1
ATOM 707 C C . GLU A 1 93 ? -10.672 -2.269 -2.244 1.00 91.81 93 GLU A C 1
ATOM 709 O O . GLU A 1 93 ? -11.263 -3.132 -1.598 1.00 91.81 93 GLU A O 1
ATOM 714 N N . ARG A 1 94 ? -9.791 -2.572 -3.200 1.00 93.69 94 ARG A N 1
ATOM 715 C CA . ARG A 1 94 ? -9.460 -3.950 -3.585 1.00 93.69 94 ARG A CA 1
ATOM 716 C C . ARG A 1 94 ? -8.434 -4.591 -2.660 1.00 93.69 94 ARG A C 1
ATOM 718 O O . ARG A 1 94 ? -8.219 -5.797 -2.751 1.00 93.69 94 ARG A O 1
ATOM 725 N N . GLN A 1 95 ? -7.784 -3.788 -1.817 1.00 94.00 95 GLN A N 1
ATOM 726 C CA . GLN A 1 95 ? -6.638 -4.177 -0.996 1.00 94.00 95 GLN A CA 1
ATOM 727 C C . GLN A 1 95 ? -5.562 -4.887 -1.826 1.00 94.00 95 GLN A C 1
ATOM 729 O O . GLN A 1 95 ? -5.053 -5.931 -1.434 1.00 94.00 95 GLN A O 1
ATOM 734 N N . SER A 1 96 ? -5.229 -4.341 -2.997 1.00 95.06 96 SER A N 1
ATOM 735 C CA . SER A 1 96 ? -4.251 -4.932 -3.917 1.00 95.06 96 SER A CA 1
ATOM 736 C C . SER A 1 96 ? -3.032 -4.040 -4.083 1.00 95.06 96 SER A C 1
ATOM 738 O O . SER A 1 96 ? -3.163 -2.820 -4.136 1.00 95.06 96 SER A O 1
ATOM 740 N N . LEU A 1 97 ? -1.858 -4.655 -4.215 1.00 95.56 97 LEU A N 1
ATOM 741 C CA . LEU A 1 97 ? -0.579 -3.969 -4.369 1.00 95.56 97 LEU A CA 1
ATOM 742 C C . LEU A 1 97 ? 0.043 -4.319 -5.724 1.00 95.56 97 LEU A C 1
ATOM 744 O O . LEU A 1 97 ? 0.117 -5.499 -6.070 1.00 95.56 97 LEU A O 1
ATOM 748 N N . ARG A 1 98 ? 0.501 -3.317 -6.480 1.00 95.62 98 ARG A N 1
ATOM 749 C CA . ARG A 1 98 ? 1.189 -3.522 -7.764 1.00 95.62 98 ARG A CA 1
ATOM 750 C C . ARG A 1 98 ? 2.293 -2.499 -7.999 1.00 95.62 98 ARG A C 1
ATOM 752 O O . ARG A 1 98 ? 2.259 -1.398 -7.457 1.00 95.62 98 ARG A O 1
ATOM 759 N N . VAL A 1 99 ? 3.241 -2.860 -8.858 1.00 95.06 99 VAL A N 1
ATOM 760 C CA . VAL A 1 99 ? 4.270 -1.949 -9.364 1.00 95.06 99 VAL A CA 1
ATOM 761 C C . VAL A 1 99 ? 3.885 -1.473 -10.759 1.00 95.06 99 VAL A C 1
ATOM 763 O O . VAL A 1 99 ? 3.539 -2.269 -11.631 1.00 95.06 99 VAL A O 1
ATOM 766 N N . ILE A 1 100 ? 3.953 -0.165 -10.958 1.00 94.31 100 ILE A N 1
ATOM 767 C CA . ILE A 1 100 ? 3.833 0.496 -12.249 1.00 94.31 100 ILE A CA 1
ATOM 768 C C . ILE A 1 100 ? 5.247 0.874 -12.678 1.00 94.31 100 ILE A C 1
ATOM 770 O O . ILE A 1 100 ? 5.861 1.789 -12.124 1.00 94.31 100 ILE A O 1
ATOM 774 N N . GLU A 1 101 ? 5.771 0.139 -13.651 1.00 92.62 101 GLU A N 1
ATOM 775 C CA . GLU A 1 101 ? 7.108 0.378 -14.184 1.00 92.62 101 GLU A CA 1
ATOM 776 C C . GLU A 1 101 ? 7.165 1.679 -14.986 1.00 92.62 101 GLU A C 1
ATOM 778 O O . GLU A 1 101 ? 6.217 2.065 -15.679 1.00 92.62 101 GLU A O 1
ATOM 783 N N . ARG A 1 102 ? 8.319 2.346 -14.931 1.00 86.88 102 ARG A N 1
ATOM 784 C CA . ARG A 1 102 ? 8.583 3.506 -15.782 1.00 86.88 102 ARG A CA 1
ATOM 785 C C . ARG A 1 102 ? 8.608 3.059 -17.253 1.00 86.88 102 ARG A C 1
ATOM 787 O O . ARG A 1 102 ? 9.319 2.102 -17.564 1.00 86.88 102 ARG A O 1
ATOM 794 N N . PRO A 1 103 ? 7.921 3.755 -18.180 1.00 84.00 103 PRO A N 1
ATOM 795 C CA . PRO A 1 103 ? 8.007 3.437 -19.603 1.00 84.00 103 PRO A CA 1
ATOM 796 C C . PRO A 1 103 ? 9.461 3.452 -20.092 1.00 84.00 103 PRO A C 1
ATOM 798 O O . PRO A 1 103 ? 10.221 4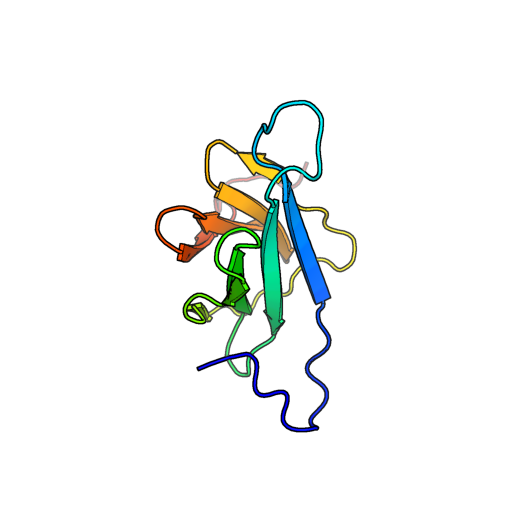.361 -19.744 1.00 84.00 103 PRO A O 1
ATOM 801 N N . ALA A 1 104 ? 9.843 2.476 -20.921 1.00 77.00 104 ALA A N 1
ATOM 802 C CA . ALA A 1 104 ? 11.212 2.346 -21.434 1.00 77.00 104 ALA A CA 1
ATOM 803 C C . ALA A 1 104 ? 11.689 3.605 -22.190 1.00 77.00 104 ALA A C 1
ATOM 805 O O . ALA A 1 104 ? 12.861 3.972 -22.105 1.00 77.00 104 ALA A O 1
ATOM 806 N N . ASP A 1 105 ? 10.760 4.312 -22.839 1.00 75.56 105 ASP A N 1
ATOM 807 C CA . ASP A 1 105 ? 11.035 5.492 -23.669 1.00 75.56 105 ASP A CA 1
ATOM 808 C C . ASP A 1 105 ? 11.021 6.819 -22.890 1.00 75.56 105 ASP A C 1
ATOM 810 O O . ASP A 1 105 ? 11.220 7.894 -23.464 1.00 75.56 105 ASP A O 1
ATOM 814 N N . ALA A 1 106 ? 10.802 6.778 -21.572 1.00 64.75 106 ALA A N 1
ATOM 815 C CA . ALA A 1 106 ? 10.859 7.968 -20.735 1.00 64.75 106 ALA A CA 1
ATOM 816 C C . ALA A 1 106 ? 12.318 8.454 -20.628 1.00 64.75 106 ALA A C 1
ATOM 818 O O . ALA A 1 106 ? 13.119 7.935 -19.839 1.00 64.75 106 ALA A O 1
ATOM 819 N N . ARG A 1 107 ? 12.690 9.453 -21.440 1.00 60.38 107 ARG A N 1
ATOM 820 C CA . ARG A 1 107 ? 13.998 10.123 -21.352 1.00 60.38 107 ARG A CA 1
ATOM 821 C C . ARG A 1 107 ? 14.213 10.665 -19.936 1.00 60.38 107 ARG A C 1
ATOM 823 O O . ARG A 1 107 ? 13.309 11.262 -19.359 1.00 60.38 107 ARG A O 1
ATOM 830 N N . ARG A 1 108 ? 15.421 10.483 -19.386 1.00 57.09 108 ARG A N 1
ATOM 831 C CA . ARG A 1 108 ? 15.882 11.288 -18.243 1.00 57.09 108 ARG A CA 1
ATOM 832 C C . ARG A 1 108 ? 16.047 12.722 -18.751 1.00 57.09 108 ARG A C 1
ATOM 834 O O . ARG A 1 108 ? 16.997 12.983 -19.483 1.00 57.09 108 ARG A O 1
ATOM 841 N N . THR A 1 109 ? 15.085 13.586 -18.454 1.00 50.88 109 THR A N 1
ATOM 842 C CA . THR A 1 109 ? 15.254 15.043 -18.535 1.00 50.88 109 THR A CA 1
ATOM 843 C C . THR A 1 109 ? 16.069 15.539 -17.361 1.00 50.88 109 THR A C 1
ATOM 845 O O . THR A 1 109 ? 15.820 15.023 -16.247 1.00 50.88 109 THR A O 1
#

Secondary structure (DSSP, 8-state):
------SS-----EEEEEE---SSS---EEEEEEEEETTEEEEEEEETTTTEE---EEEE-SPPBPTTPPPEEETTEEEEEBGGG-EEEEETTTTEEEEEPPPTT----

Nearest PDB structures (foldseek):
  8t55-assembly2_B  TM=4.977E-01  e=3.476E-02  Homo sapiens
  8shj-assembly2_B  TM=5.134E-01  e=5.620E-02  Homo sapiens
  8afy-assembly1_B  TM=5.149E-01  e=1.469E-01  Saccharomyces cerevisiae
  7b9v-assembly1_w  TM=4.281E-01  e=1.251E-01  Saccharomyces cerevisiae
  8afw-assembly1_A  TM=4.694E-01  e=1.634E-01  Saccharomyces cerevisiae

Radius of gyration: 14.98 Å; Cα contacts (8 Å, |Δi|>4): 213; chains: 1; bounding box: 35×30×40 Å

Sequence (109 aa):
PGFHIKRQETLVRHAAMLCTAGGDGDSPFKLVLLRYSHNGILACLYESESGVWGNAVNTATPHEIDPLSHSVLIGNALCWRIDHGAVLEFDTERQSLRVIERPADARRT

Mean predicted al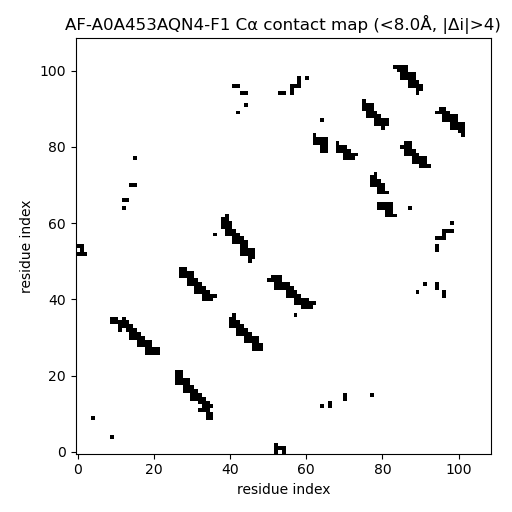igned error: 7.66 Å

Solvent-accessible surface area (backbone atoms only — not comparable to full-atom values): 6598 Å² total; per-residue (Å²): 133,67,93,76,80,66,96,65,90,74,59,76,77,47,70,48,75,45,76,47,96,51,72,101,65,91,43,46,37,36,39,39,43,35,32,75,48,101,63,21,44,29,38,33,44,32,36,57,79,80,70,44,59,54,72,77,31,70,30,79,45,95,64,51,71,43,92,84,50,64,69,44,79,56,91,66,26,42,32,32,46,25,50,92,69,18,35,40,37,36,32,67,84,78,61,43,54,46,76,46,73,52,62,90,84,64,72,90,125

Foldseek 3Di:
DDPPPDPDDWDQLDKDKDFDDDPDDDTKIKMKTWTDDPFAIKIWIATRVVRDIDDIEGDGDPKAFDSPWDWDDDPQWTWGQIPPRKIWIARNVVRYIDIGDDPPPPDDD

Organism: Aegilops tauschii subsp. strangulata (NCBI:txid200361)

pLDDT: mean 83.1, std 14.66, range [40.91, 96.5]